Protein AF-A0A9X8G6R6-F1 (afdb_monomer_lite)

Foldseek 3Di:
DDDDDDPPPPDPPPPPDPDDLLRVLVVVLVVLVVCLVVVADPVRPDPVSVVVSLQVSLVSQVVDDLVSLVVVLVVQLVVLVVDPPVCSVVSNCSSVVSVSD

Secondary structure (DSSP, 8-state):
----------------PPPPHHHHHHHHHHHHHHHHHHHS-TTT--HHHHHHHHHHHHHHHHTS-HHHHHHHHHHHHHHHTTS-HHHHHHHHHHHHHTT--

pLDDT: mean 84.2, std 15.92, range [40.47, 95.25]

Structure (mmCIF, N/CA/C/O backbone):
data_AF-A0A9X8G6R6-F1
#
_entry.id   AF-A0A9X8G6R6-F1
#
loop_
_atom_site.group_PDB
_atom_site.id
_atom_site.type_symbol
_atom_site.label_atom_id
_atom_site.label_alt_id
_atom_site.label_comp_id
_atom_site.label_asym_id
_atom_site.label_entity_id
_atom_site.label_seq_id
_atom_site.pdbx_PDB_ins_code
_atom_site.Cartn_x
_atom_site.Cartn_y
_atom_site.Cartn_z
_atom_site.occupancy
_atom_site.B_iso_or_equiv
_atom_site.auth_seq_id
_atom_site.auth_comp_id
_atom_site.auth_asym_id
_atom_site.auth_atom_id
_atom_site.pdbx_PDB_model_num
ATOM 1 N N . MET A 1 1 ? 21.978 -58.881 20.652 1.00 40.88 1 MET A N 1
ATOM 2 C CA . MET A 1 1 ? 21.750 -57.952 19.523 1.00 40.88 1 MET A CA 1
ATOM 3 C C . MET A 1 1 ? 21.789 -56.536 20.072 1.00 40.88 1 MET A C 1
ATOM 5 O O . MET A 1 1 ? 20.963 -56.210 20.910 1.00 40.88 1 MET A O 1
ATOM 9 N N . ILE A 1 2 ? 22.792 -55.742 19.691 1.00 44.19 2 ILE A N 1
ATOM 10 C CA . ILE A 1 2 ? 22.949 -54.347 20.126 1.00 44.19 2 ILE A CA 1
ATOM 11 C C . ILE A 1 2 ? 22.260 -53.469 19.077 1.00 44.19 2 ILE A C 1
ATOM 13 O O . ILE A 1 2 ? 22.630 -53.511 17.905 1.00 44.19 2 ILE A O 1
ATOM 17 N N . PHE A 1 3 ? 21.240 -52.713 19.484 1.00 40.47 3 PHE A N 1
ATOM 18 C CA . PHE A 1 3 ? 20.615 -51.692 18.644 1.00 40.47 3 PHE A CA 1
ATOM 19 C C . PHE A 1 3 ? 21.625 -50.563 18.404 1.00 40.47 3 PHE A C 1
ATOM 21 O O . PHE A 1 3 ? 22.041 -49.884 19.339 1.00 40.47 3 PHE A O 1
ATOM 28 N N . ALA A 1 4 ? 22.031 -50.366 17.150 1.00 47.97 4 ALA A N 1
ATOM 29 C CA . ALA A 1 4 ? 22.801 -49.194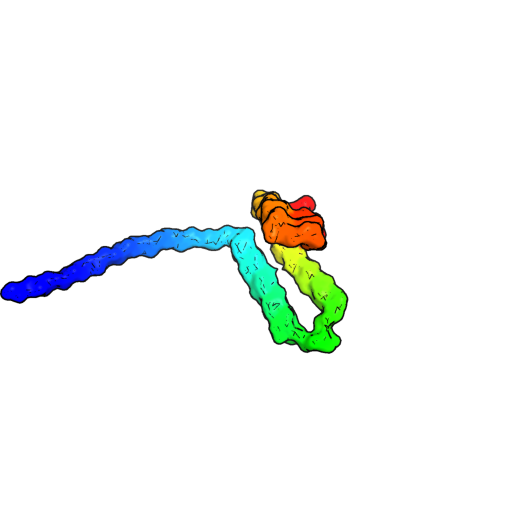 16.752 1.00 47.97 4 ALA A CA 1
ATOM 30 C C . ALA A 1 4 ? 21.885 -47.952 16.747 1.00 47.97 4 ALA A C 1
ATOM 32 O O . ALA A 1 4 ? 20.776 -48.023 16.207 1.00 47.97 4 ALA A O 1
ATOM 33 N N . PRO A 1 5 ? 22.313 -46.802 17.298 1.00 47.41 5 PRO A N 1
ATOM 34 C CA . PRO A 1 5 ? 21.534 -45.577 17.218 1.00 47.41 5 PRO A CA 1
ATOM 35 C C . PRO A 1 5 ? 21.506 -45.084 15.767 1.00 47.41 5 PRO A C 1
ATOM 37 O O . PRO A 1 5 ? 22.542 -44.829 15.149 1.00 47.41 5 PRO A O 1
ATOM 40 N N . LYS A 1 6 ? 20.297 -44.953 15.214 1.00 53.94 6 LYS A N 1
ATOM 41 C CA . LYS A 1 6 ? 20.045 -44.349 13.902 1.00 53.94 6 LYS A CA 1
ATOM 42 C C . LYS A 1 6 ? 20.585 -42.914 13.944 1.00 53.94 6 LYS A C 1
ATOM 44 O O . LYS A 1 6 ? 20.032 -42.067 14.640 1.00 53.94 6 LYS A O 1
ATOM 49 N N . LYS A 1 7 ? 21.685 -42.640 13.235 1.00 49.72 7 LYS A N 1
ATOM 50 C CA . LYS A 1 7 ? 22.208 -41.278 13.064 1.00 49.72 7 LYS A CA 1
ATOM 51 C C . LYS A 1 7 ? 21.118 -40.444 12.390 1.00 49.72 7 LYS A C 1
ATOM 53 O O . LYS A 1 7 ? 20.759 -40.709 11.242 1.00 49.72 7 LYS A O 1
ATOM 58 N N . LEU A 1 8 ? 20.575 -39.473 13.119 1.00 44.41 8 LEU A N 1
ATOM 59 C CA . LEU A 1 8 ? 19.680 -38.462 12.575 1.00 44.41 8 LEU A CA 1
ATOM 60 C C . LEU A 1 8 ? 20.470 -37.700 11.505 1.00 44.41 8 LEU A C 1
ATOM 62 O O . LEU A 1 8 ? 21.426 -36.992 11.821 1.00 44.41 8 LEU A O 1
ATOM 66 N N . LYS A 1 9 ? 20.128 -37.896 10.228 1.00 47.75 9 LYS A N 1
ATOM 67 C CA . LYS A 1 9 ? 20.646 -37.052 9.152 1.00 47.75 9 LYS A CA 1
ATOM 68 C C . LYS A 1 9 ? 20.014 -35.676 9.329 1.00 47.75 9 LYS A C 1
ATOM 70 O O . LYS A 1 9 ? 18.902 -35.451 8.855 1.00 47.75 9 LYS A O 1
ATOM 75 N N . MET A 1 10 ? 20.706 -34.782 10.032 1.00 49.53 10 MET A N 1
ATOM 76 C CA . MET A 1 10 ? 20.416 -33.357 9.930 1.00 49.53 10 MET A CA 1
ATOM 77 C C . MET A 1 10 ? 20.661 -32.984 8.471 1.00 49.53 10 MET A C 1
ATOM 79 O O . MET A 1 10 ? 21.798 -32.997 8.000 1.00 49.53 10 MET A O 1
ATOM 83 N N . HIS A 1 11 ?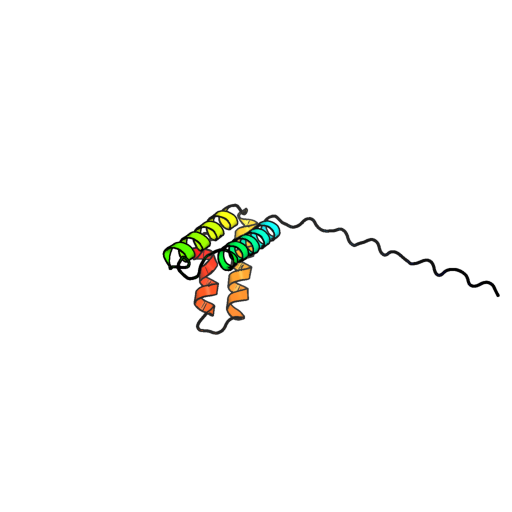 19.577 -32.764 7.729 1.00 52.66 11 HIS A N 1
ATOM 84 C CA . HIS A 1 11 ? 19.681 -32.035 6.477 1.00 52.66 11 HIS A CA 1
ATOM 85 C C . HIS A 1 11 ? 20.229 -30.651 6.838 1.00 52.66 11 HIS A C 1
ATOM 87 O O . HIS A 1 11 ? 19.803 -30.109 7.865 1.00 52.66 11 HIS A O 1
ATOM 93 N N . PRO A 1 12 ? 21.182 -30.093 6.071 1.00 52.41 12 PRO A N 1
ATOM 94 C CA . PRO A 1 12 ? 21.541 -28.700 6.262 1.00 52.41 12 PRO A CA 1
ATOM 95 C C . PRO A 1 12 ? 20.240 -27.906 6.169 1.00 52.41 12 PRO A C 1
ATOM 97 O O . PRO A 1 12 ? 19.478 -28.076 5.214 1.00 52.41 12 PRO A O 1
ATOM 100 N N . LEU A 1 13 ? 19.944 -27.128 7.214 1.00 56.66 13 LEU A N 1
ATOM 101 C CA . LEU A 1 13 ? 18.919 -26.097 7.149 1.00 56.66 13 LEU A CA 1
ATOM 102 C C . LEU A 1 13 ? 19.246 -25.311 5.882 1.00 56.66 13 LEU A C 1
ATOM 104 O O . LEU A 1 13 ? 20.356 -24.786 5.776 1.00 56.66 13 LEU A O 1
ATOM 108 N N . GLY A 1 14 ? 18.353 -25.374 4.889 1.00 54.66 14 GLY A N 1
ATOM 109 C CA . GLY A 1 14 ? 18.550 -24.681 3.622 1.00 54.66 14 GLY A CA 1
ATOM 110 C C . GLY A 1 14 ? 18.944 -23.244 3.924 1.00 54.66 14 GLY A C 1
ATOM 111 O O . GLY A 1 14 ? 18.416 -22.663 4.873 1.00 54.66 14 GLY A O 1
ATOM 112 N N . GLU A 1 15 ? 19.929 -22.728 3.192 1.00 51.12 15 GLU A N 1
ATOM 113 C CA . GLU A 1 15 ? 20.418 -21.363 3.355 1.00 51.12 15 GLU A CA 1
ATOM 114 C C . GLU A 1 15 ? 19.221 -20.424 3.528 1.00 51.12 15 GLU A C 1
ATOM 116 O O . GLU A 1 15 ? 18.361 -20.333 2.648 1.00 51.12 15 GLU A O 1
ATOM 121 N N . VAL A 1 16 ? 19.113 -19.783 4.696 1.00 61.41 16 VAL A N 1
ATOM 122 C CA . VAL A 1 16 ? 18.093 -18.759 4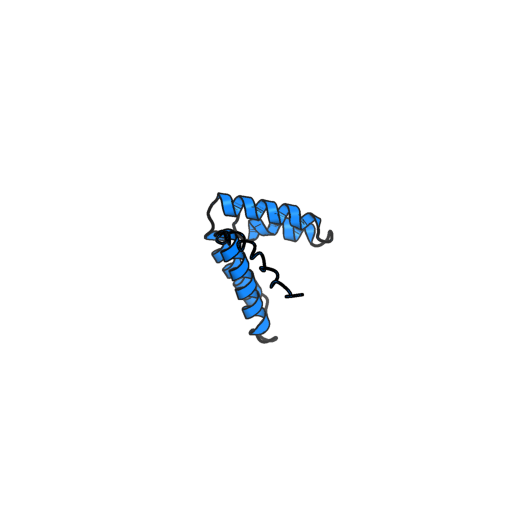.911 1.00 61.41 16 VAL A CA 1
ATOM 123 C C . VAL A 1 16 ? 18.476 -17.618 3.982 1.00 61.41 16 VAL A C 1
ATOM 125 O O . VAL A 1 16 ? 19.375 -16.834 4.287 1.00 61.41 16 VAL A O 1
ATOM 128 N N . LYS A 1 17 ? 17.850 -17.574 2.803 1.00 66.38 17 LYS A N 1
ATOM 129 C CA . LYS A 1 17 ? 17.989 -16.459 1.872 1.00 66.38 17 LYS A CA 1
ATOM 130 C C . LYS A 1 17 ? 17.583 -15.206 2.641 1.00 66.38 17 LYS A C 1
ATOM 132 O O . LYS A 1 17 ? 16.471 -15.145 3.162 1.00 66.38 17 LYS A O 1
ATOM 137 N N . LEU A 1 18 ? 18.507 -14.252 2.767 1.00 66.12 18 LEU A N 1
ATOM 138 C CA . LEU A 1 18 ? 18.207 -12.975 3.407 1.00 66.12 18 LEU A CA 1
ATOM 139 C C . LEU A 1 18 ? 16.997 -12.354 2.699 1.00 66.12 18 LEU A C 1
ATOM 141 O O . LEU A 1 18 ? 16.974 -12.362 1.461 1.00 66.12 18 LEU A O 1
ATOM 145 N N . PRO A 1 19 ? 16.006 -11.852 3.454 1.00 72.06 19 PRO A N 1
ATOM 146 C CA . PRO A 1 19 ? 14.845 -11.233 2.850 1.00 72.06 19 PRO A CA 1
ATOM 147 C C . PRO A 1 19 ? 15.300 -10.044 2.005 1.00 72.06 19 PRO A C 1
ATOM 149 O O . PRO A 1 19 ? 16.167 -9.256 2.392 1.00 72.06 19 PRO A O 1
ATOM 152 N N . THR A 1 20 ? 14.731 -9.949 0.816 1.00 81.88 20 THR A N 1
ATOM 153 C CA . THR A 1 20 ? 14.897 -8.820 -0.087 1.00 81.88 20 THR A CA 1
ATOM 154 C C . THR A 1 20 ? 14.348 -7.551 0.557 1.00 81.88 20 THR A C 1
ATOM 156 O O . THR A 1 20 ? 13.498 -7.582 1.450 1.00 81.88 20 THR A O 1
ATOM 159 N N . ARG A 1 21 ? 14.813 -6.395 0.079 1.00 81.12 21 ARG A N 1
ATOM 160 C CA . ARG A 1 21 ? 14.337 -5.096 0.564 1.00 81.12 21 ARG A CA 1
ATOM 161 C C . ARG A 1 21 ? 12.821 -4.936 0.377 1.00 81.12 21 ARG A C 1
ATOM 163 O O . ARG A 1 21 ? 12.165 -4.376 1.249 1.00 81.12 21 ARG A O 1
ATOM 170 N N . CYS A 1 22 ? 12.279 -5.496 -0.707 1.00 85.44 22 CYS A N 1
ATOM 171 C CA . CYS A 1 22 ? 10.844 -5.572 -0.972 1.00 85.44 22 CYS A CA 1
ATOM 172 C C . CYS A 1 22 ? 10.093 -6.380 0.102 1.00 85.44 22 CYS A C 1
ATOM 174 O O . CYS A 1 22 ? 9.123 -5.886 0.668 1.00 85.44 22 CYS A O 1
ATOM 176 N N . GLU A 1 23 ? 10.567 -7.582 0.448 1.00 87.00 23 GLU A N 1
ATOM 177 C CA . GLU A 1 23 ? 9.928 -8.434 1.466 1.00 87.00 23 GLU A CA 1
ATOM 178 C C . GLU A 1 23 ? 9.905 -7.767 2.848 1.00 87.00 23 GLU A C 1
ATOM 180 O O . GLU A 1 23 ? 8.893 -7.833 3.546 1.00 87.00 23 GLU A O 1
ATOM 185 N N . ILE A 1 24 ? 10.988 -7.079 3.229 1.00 89.31 24 ILE A N 1
ATOM 186 C CA . ILE A 1 24 ? 11.048 -6.337 4.496 1.00 89.31 24 ILE A CA 1
ATOM 187 C C . ILE A 1 24 ? 10.051 -5.172 4.491 1.00 89.31 24 ILE A C 1
ATOM 189 O O . ILE A 1 24 ? 9.318 -5.002 5.465 1.00 89.31 24 ILE A O 1
ATOM 193 N N . ALA A 1 25 ? 9.993 -4.395 3.405 1.00 89.12 25 ALA A N 1
ATOM 194 C CA . ALA A 1 25 ? 9.067 -3.269 3.289 1.00 89.12 25 ALA A CA 1
ATOM 195 C C . ALA A 1 25 ? 7.603 -3.729 3.352 1.00 89.12 25 ALA A C 1
ATOM 197 O O . ALA A 1 25 ? 6.799 -3.135 4.066 1.00 89.12 25 ALA A O 1
ATOM 198 N N . LEU A 1 26 ? 7.263 -4.832 2.677 1.00 90.75 26 LEU A N 1
ATOM 199 C CA . LEU A 1 26 ? 5.919 -5.412 2.732 1.00 90.75 26 LEU A CA 1
ATOM 200 C C . LEU A 1 26 ? 5.564 -5.906 4.137 1.00 90.75 26 LEU A C 1
ATOM 202 O O . LEU A 1 26 ? 4.477 -5.612 4.629 1.00 90.75 26 LEU A O 1
ATOM 206 N N . ALA A 1 27 ? 6.475 -6.619 4.804 1.00 92.38 27 ALA A N 1
ATOM 207 C CA . ALA A 1 27 ? 6.254 -7.076 6.173 1.00 92.38 27 ALA A CA 1
ATOM 208 C C . ALA A 1 27 ? 6.050 -5.899 7.139 1.00 92.38 27 ALA A C 1
ATOM 210 O O . ALA A 1 27 ? 5.166 -5.956 7.993 1.00 92.38 27 ALA A O 1
ATOM 211 N N . LYS A 1 28 ? 6.827 -4.821 6.972 1.00 93.12 28 LYS A N 1
ATOM 212 C CA . LYS A 1 28 ? 6.687 -3.592 7.756 1.00 93.12 28 LYS A CA 1
ATOM 213 C C . LYS A 1 28 ? 5.334 -2.928 7.518 1.00 93.12 28 LYS A C 1
ATOM 215 O O . LYS A 1 28 ? 4.630 -2.670 8.480 1.00 93.12 28 LYS A O 1
ATOM 220 N N . VAL A 1 29 ? 4.931 -2.733 6.263 1.00 93.88 29 VAL A N 1
ATOM 221 C CA . VAL A 1 29 ? 3.620 -2.161 5.906 1.00 93.88 29 VAL A CA 1
ATOM 222 C C . VAL A 1 29 ? 2.467 -2.953 6.522 1.00 93.88 29 VAL A C 1
ATOM 224 O O . VAL A 1 29 ? 1.543 -2.366 7.080 1.00 93.88 29 VAL A O 1
ATOM 227 N N . VAL A 1 30 ? 2.519 -4.286 6.457 1.00 94.00 30 VAL A N 1
ATOM 228 C CA . VAL A 1 30 ? 1.487 -5.145 7.056 1.00 94.00 30 VAL A CA 1
ATOM 229 C C . VAL A 1 30 ? 1.468 -5.005 8.580 1.00 94.00 30 VAL A C 1
ATOM 231 O O . VAL A 1 30 ? 0.389 -4.916 9.163 1.00 94.00 30 VAL A O 1
ATOM 234 N N . ALA A 1 31 ? 2.636 -4.965 9.226 1.00 93.44 31 ALA A N 1
ATOM 235 C CA . ALA A 1 31 ? 2.736 -4.775 10.670 1.00 93.44 31 ALA A CA 1
ATOM 236 C C . ALA A 1 31 ? 2.224 -3.392 11.103 1.00 93.44 31 ALA A C 1
ATOM 238 O O . ALA A 1 31 ? 1.422 -3.310 12.028 1.00 93.44 31 ALA A O 1
ATOM 239 N N . ASP A 1 32 ? 2.630 -2.330 10.407 1.00 93.69 32 ASP A N 1
ATOM 240 C CA . ASP A 1 32 ? 2.228 -0.950 10.688 1.00 93.69 32 ASP A CA 1
ATOM 241 C C . ASP A 1 32 ? 0.702 -0.792 10.553 1.00 93.69 32 ASP A C 1
ATOM 243 O O . ASP A 1 32 ? 0.059 -0.227 11.439 1.00 93.69 32 ASP A O 1
ATOM 247 N N . LEU A 1 33 ? 0.094 -1.370 9.507 1.00 94.25 33 LEU A N 1
ATOM 248 C CA . LEU A 1 33 ? -1.364 -1.390 9.337 1.00 94.25 33 LEU A CA 1
ATOM 249 C C . LEU A 1 33 ? -2.075 -2.203 10.426 1.00 94.25 33 LEU A C 1
ATOM 251 O O . LEU A 1 33 ? -3.111 -1.772 10.924 1.00 94.25 33 LEU A O 1
ATOM 255 N N . ALA A 1 34 ? -1.543 -3.366 10.812 1.00 94.06 34 ALA A N 1
ATOM 256 C CA . ALA A 1 34 ? -2.133 -4.176 11.877 1.00 94.06 34 ALA A CA 1
ATOM 257 C C . ALA A 1 34 ? -2.088 -3.455 13.233 1.00 94.06 34 ALA A C 1
ATOM 259 O O . ALA A 1 34 ? -3.072 -3.472 13.965 1.00 94.06 34 ALA A O 1
ATOM 260 N N . ILE A 1 35 ? -0.975 -2.779 13.543 1.00 92.38 35 ILE A N 1
ATOM 261 C CA . ILE A 1 35 ? -0.840 -1.939 14.740 1.00 92.38 35 ILE A CA 1
ATOM 262 C C . ILE A 1 35 ? -1.841 -0.783 14.678 1.00 92.38 35 ILE A C 1
ATOM 264 O O . ILE A 1 35 ? -2.553 -0.540 15.647 1.00 92.38 35 ILE A O 1
ATOM 268 N N . PHE A 1 36 ? -1.935 -0.088 13.544 1.00 93.25 36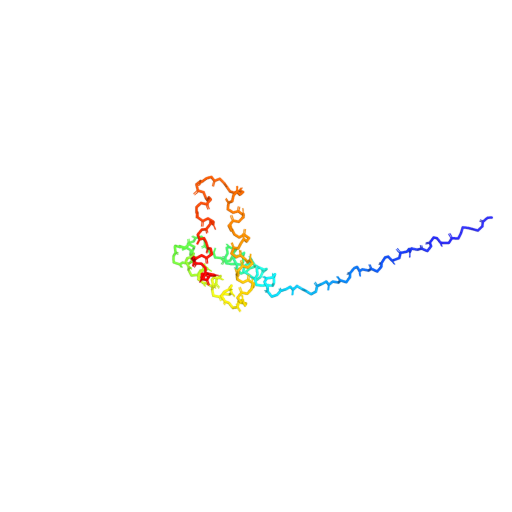 PHE A N 1
ATOM 269 C CA . PHE A 1 36 ? -2.895 0.999 13.383 1.00 93.25 36 PHE A CA 1
ATOM 270 C C . PHE A 1 36 ? -4.330 0.524 13.637 1.00 93.25 36 PHE A C 1
ATOM 272 O O . PHE A 1 36 ? -5.038 1.142 14.422 1.00 93.25 36 PHE A O 1
ATOM 279 N N . LEU A 1 37 ? -4.747 -0.592 13.042 1.00 90.75 37 LEU A N 1
ATOM 280 C CA . LEU A 1 37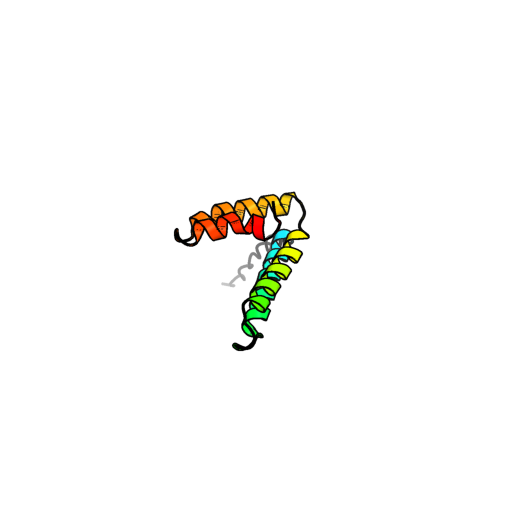 ? -6.111 -1.101 13.196 1.00 90.75 37 LEU A CA 1
ATOM 281 C C . LEU A 1 37 ? -6.413 -1.621 14.610 1.00 90.75 37 LEU A C 1
ATOM 283 O O . LEU A 1 37 ? -7.524 -1.430 15.086 1.00 90.75 37 LEU A O 1
ATOM 287 N N . GLU A 1 38 ? -5.453 -2.263 15.278 1.00 93.69 38 GLU A N 1
ATOM 288 C CA . GLU A 1 38 ? -5.649 -2.823 16.625 1.00 93.69 38 GLU A CA 1
ATOM 289 C C . GLU A 1 38 ? -5.677 -1.742 17.714 1.00 93.69 38 GLU A C 1
ATOM 291 O O . GLU A 1 38 ? -6.409 -1.856 18.694 1.00 93.69 38 GLU A O 1
ATOM 296 N N . PHE A 1 39 ? -4.862 -0.696 17.563 1.00 91.62 39 PHE A N 1
ATOM 297 C CA . PHE A 1 39 ? -4.654 0.309 18.609 1.00 91.62 39 PHE A CA 1
ATOM 298 C C . PHE A 1 39 ? -5.368 1.644 18.347 1.00 91.62 39 PHE A C 1
ATOM 300 O O . PHE A 1 39 ? -5.252 2.553 19.171 1.00 91.62 39 PHE A O 1
ATOM 307 N N . THR A 1 40 ? -6.105 1.776 17.241 1.00 89.50 40 THR A N 1
ATOM 308 C CA . THR A 1 40 ? -6.957 2.946 16.975 1.00 89.50 40 THR A CA 1
ATOM 309 C C . THR A 1 40 ? -8.363 2.693 17.505 1.00 89.50 40 THR A C 1
ATOM 311 O O . THR A 1 40 ? -9.001 1.706 17.147 1.00 89.50 40 THR A O 1
ATOM 314 N N . ASP A 1 41 ? -8.851 3.595 18.357 1.00 87.12 41 ASP A N 1
ATOM 315 C CA . ASP A 1 41 ? -10.215 3.534 18.883 1.00 87.12 41 ASP A CA 1
ATOM 316 C C . ASP A 1 41 ? -11.242 3.680 17.745 1.00 87.12 41 ASP A C 1
ATOM 318 O O . ASP A 1 41 ? -11.019 4.407 16.774 1.00 87.12 41 ASP A O 1
ATOM 322 N N . GLU A 1 42 ? -12.399 3.030 17.869 1.00 79.56 42 GLU A N 1
ATOM 323 C CA . GLU A 1 42 ? -13.479 3.097 16.876 1.00 79.56 42 GLU A CA 1
ATOM 324 C C . GLU A 1 42 ? -13.955 4.533 16.598 1.00 79.56 42 GLU A C 1
ATOM 326 O O . GLU A 1 42 ? -14.379 4.841 15.486 1.00 79.56 42 GLU A O 1
ATOM 331 N N . ASN A 1 43 ? -13.824 5.436 17.574 1.00 82.81 43 ASN A N 1
ATOM 332 C CA . ASN A 1 43 ? -14.177 6.849 17.426 1.00 82.81 43 ASN A CA 1
ATOM 333 C C . ASN A 1 43 ? -13.067 7.694 16.774 1.00 82.81 43 ASN A C 1
ATOM 335 O O . ASN A 1 43 ? -13.259 8.888 16.553 1.00 82.81 43 ASN A O 1
ATOM 339 N N . GLN A 1 44 ? -11.902 7.098 16.511 1.00 82.12 44 GLN A N 1
ATOM 340 C CA . GLN A 1 44 ? -10.720 7.740 15.928 1.00 82.12 44 GLN A CA 1
ATOM 341 C C . GLN A 1 44 ? -10.399 7.226 14.518 1.00 82.12 44 GLN A C 1
ATOM 343 O O . GLN A 1 44 ? -9.641 7.873 13.798 1.00 82.12 44 GLN A O 1
ATOM 348 N N . LEU A 1 45 ? -10.965 6.085 14.107 1.00 87.25 45 LEU A N 1
ATOM 349 C CA . LEU A 1 45 ? -10.815 5.544 12.756 1.00 87.25 45 LEU A CA 1
ATOM 350 C C . LEU A 1 45 ? -11.777 6.236 11.776 1.00 87.25 45 LEU A C 1
ATOM 352 O O . LEU A 1 45 ? -12.745 5.647 11.292 1.00 87.25 45 LEU A O 1
ATOM 356 N N . ASP A 1 46 ? -11.510 7.507 11.492 1.00 90.50 46 ASP A N 1
ATOM 357 C CA . ASP A 1 46 ? -12.203 8.263 10.454 1.00 90.50 46 ASP A CA 1
ATOM 358 C C . ASP A 1 46 ? -11.477 8.195 9.096 1.00 90.50 46 ASP A C 1
ATOM 360 O O . ASP A 1 46 ? -10.464 7.509 8.911 1.00 90.50 46 ASP A O 1
ATOM 364 N N . GLN A 1 47 ? -12.040 8.883 8.102 1.00 89.06 47 GLN A N 1
ATOM 365 C CA . GLN A 1 47 ? -11.480 8.926 6.756 1.00 89.06 47 GLN A CA 1
ATOM 366 C C . GLN A 1 47 ? -10.071 9.539 6.732 1.00 89.06 47 GLN A C 1
ATOM 368 O O . GLN A 1 47 ? -9.224 9.053 5.982 1.00 89.06 47 GLN A O 1
ATOM 373 N N . ASP A 1 48 ? -9.808 10.563 7.542 1.00 92.06 48 ASP A N 1
ATOM 374 C CA . ASP A 1 48 ? -8.515 11.248 7.567 1.00 92.06 48 ASP A CA 1
ATOM 375 C C . ASP A 1 48 ? -7.444 10.331 8.171 1.00 92.06 48 ASP A C 1
ATOM 377 O O . ASP A 1 48 ? -6.343 10.212 7.627 1.00 92.06 48 ASP A O 1
ATOM 381 N N . ALA A 1 49 ? -7.786 9.600 9.235 1.00 90.94 49 ALA A N 1
ATOM 382 C CA . ALA A 1 49 ? -6.916 8.594 9.832 1.00 90.94 49 ALA A CA 1
ATOM 383 C C . ALA A 1 49 ? -6.588 7.461 8.842 1.00 90.94 49 ALA A C 1
ATOM 385 O O . ALA A 1 49 ? -5.427 7.063 8.716 1.00 90.94 49 ALA A O 1
ATOM 386 N N . ALA A 1 50 ? -7.586 6.974 8.096 1.00 91.19 50 ALA A N 1
ATOM 387 C CA . ALA A 1 50 ? -7.395 5.934 7.087 1.00 91.19 50 ALA A CA 1
ATOM 388 C C . ALA A 1 50 ? -6.522 6.402 5.908 1.00 91.19 50 ALA A C 1
ATOM 390 O O . ALA A 1 50 ? -5.653 5.655 5.451 1.00 91.19 50 ALA A O 1
ATOM 391 N N . ILE A 1 51 ? -6.721 7.637 5.430 1.00 91.81 51 ILE A N 1
ATOM 392 C CA . ILE A 1 51 ? -5.893 8.234 4.374 1.00 91.81 51 ILE A CA 1
ATOM 393 C C . ILE A 1 51 ? -4.454 8.391 4.862 1.00 91.81 51 ILE A C 1
ATOM 395 O O . ILE A 1 51 ? -3.541 7.935 4.181 1.00 91.81 51 ILE A O 1
ATOM 399 N N . ASN A 1 52 ? -4.244 8.945 6.057 1.00 92.88 52 ASN A N 1
ATOM 400 C CA . ASN A 1 52 ? -2.906 9.106 6.623 1.00 92.88 52 ASN A CA 1
ATOM 401 C C . ASN A 1 52 ? -2.186 7.753 6.773 1.00 92.88 52 ASN A C 1
ATOM 403 O O . ASN A 1 52 ? -1.011 7.634 6.433 1.00 92.88 52 ASN A O 1
ATOM 407 N N . ALA A 1 53 ? -2.883 6.699 7.211 1.00 92.50 53 ALA A N 1
ATOM 408 C CA . ALA A 1 53 ? -2.304 5.356 7.258 1.00 92.50 53 ALA A CA 1
ATOM 409 C C . ALA A 1 53 ? -1.858 4.877 5.863 1.00 92.50 53 ALA A C 1
ATOM 411 O O . ALA A 1 53 ? -0.756 4.346 5.712 1.00 92.50 53 ALA A O 1
ATOM 412 N N . LEU A 1 54 ? -2.670 5.112 4.827 1.00 92.06 54 LEU A N 1
ATOM 413 C CA . LEU A 1 54 ? -2.318 4.770 3.448 1.00 92.06 54 LEU A CA 1
ATOM 414 C C . LEU A 1 54 ? -1.142 5.608 2.912 1.00 92.06 54 LEU A C 1
ATOM 416 O O . LEU A 1 54 ? -0.290 5.072 2.204 1.00 92.06 54 LEU A O 1
ATOM 420 N N . GLU A 1 55 ? -1.046 6.885 3.281 1.00 93.94 55 GLU A N 1
ATOM 421 C CA . GLU A 1 55 ? 0.085 7.756 2.940 1.00 93.94 55 GLU A CA 1
ATOM 422 C C . GLU A 1 55 ? 1.395 7.262 3.565 1.00 93.94 55 GLU A C 1
ATOM 424 O O . GLU A 1 55 ? 2.424 7.230 2.888 1.00 93.94 55 GLU A O 1
ATOM 429 N N . GLN A 1 56 ? 1.368 6.808 4.824 1.00 93.94 56 GLN A N 1
ATOM 430 C CA . GLN A 1 56 ? 2.541 6.206 5.472 1.00 93.94 56 GLN A CA 1
ATOM 431 C C . GLN A 1 56 ? 2.979 4.919 4.760 1.00 93.94 56 GLN A C 1
ATOM 433 O O . GLN A 1 56 ? 4.173 4.701 4.539 1.00 93.94 56 GLN A O 1
ATOM 438 N N . VAL A 1 57 ? 2.019 4.088 4.342 1.00 94.06 57 VAL A N 1
ATOM 439 C CA . VAL A 1 57 ? 2.296 2.887 3.542 1.00 94.06 57 VAL A CA 1
ATOM 440 C C . VAL A 1 57 ? 2.940 3.253 2.206 1.00 94.06 57 VAL A C 1
ATOM 442 O O . VAL A 1 57 ? 3.958 2.667 1.833 1.00 94.06 57 VAL A O 1
ATOM 445 N N . ALA A 1 58 ? 2.387 4.236 1.495 1.00 93.88 58 ALA A N 1
ATOM 446 C CA . ALA A 1 58 ? 2.947 4.718 0.239 1.00 93.88 58 ALA A CA 1
ATOM 447 C C . ALA A 1 58 ? 4.379 5.241 0.430 1.00 93.88 58 ALA A C 1
ATOM 449 O O . ALA A 1 58 ? 5.274 4.865 -0.326 1.00 93.88 58 ALA A O 1
ATOM 450 N N . ALA A 1 59 ? 4.621 6.042 1.472 1.00 93.81 59 ALA A N 1
ATOM 451 C CA . ALA A 1 59 ? 5.940 6.585 1.784 1.00 93.81 59 ALA A CA 1
ATOM 452 C C . ALA A 1 59 ? 6.984 5.481 2.021 1.00 93.81 59 ALA A C 1
ATOM 454 O O . ALA A 1 59 ? 8.088 5.561 1.481 1.00 93.81 59 ALA A O 1
ATOM 455 N N . GLU A 1 60 ? 6.633 4.426 2.765 1.00 93.56 60 GLU A N 1
ATOM 456 C CA . GLU A 1 60 ? 7.518 3.280 2.999 1.00 93.56 60 GLU A CA 1
ATOM 457 C C . GLU A 1 60 ? 7.849 2.543 1.694 1.00 93.56 60 GLU A C 1
ATOM 459 O O . GLU A 1 60 ? 9.022 2.322 1.376 1.00 93.56 60 GLU A O 1
ATOM 464 N N . LEU A 1 61 ? 6.832 2.201 0.896 1.00 92.75 61 LEU A N 1
ATOM 465 C CA . LEU A 1 61 ? 7.028 1.472 -0.361 1.00 92.75 61 LEU A CA 1
ATOM 466 C C . LEU A 1 61 ? 7.776 2.311 -1.406 1.00 92.75 61 LEU A C 1
ATOM 468 O O . LEU A 1 61 ? 8.539 1.776 -2.212 1.00 92.75 61 LEU A O 1
ATOM 472 N N . GLN A 1 62 ? 7.637 3.636 -1.368 1.00 92.31 62 GLN A N 1
ATOM 473 C CA . GLN A 1 62 ? 8.377 4.539 -2.245 1.00 92.31 62 GLN A CA 1
ATOM 474 C C . GLN A 1 62 ? 9.885 4.564 -1.966 1.00 92.31 62 GLN A C 1
ATOM 476 O O . GLN A 1 62 ? 10.639 4.986 -2.849 1.00 92.31 62 GLN A O 1
ATOM 481 N N . THR A 1 63 ? 10.348 4.066 -0.813 1.00 91.25 63 THR A N 1
ATOM 482 C CA . THR A 1 63 ? 11.785 3.931 -0.517 1.00 91.25 63 THR A CA 1
ATOM 483 C C . THR A 1 63 ? 12.464 2.807 -1.306 1.00 91.25 63 THR A C 1
ATOM 485 O O . THR A 1 63 ? 13.701 2.774 -1.381 1.00 91.25 63 THR A O 1
ATOM 488 N N . LEU A 1 64 ? 11.682 1.887 -1.885 1.00 92.31 64 LEU A N 1
ATOM 489 C CA . LEU A 1 64 ? 12.172 0.776 -2.696 1.00 92.31 64 LEU A CA 1
ATOM 490 C C . LEU A 1 64 ? 12.922 1.266 -3.941 1.00 92.31 64 LEU A C 1
ATOM 492 O O . LEU A 1 64 ? 12.741 2.388 -4.416 1.00 92.31 64 LEU A O 1
ATOM 496 N N . ASN A 1 65 ? 13.800 0.415 -4.470 1.00 92.12 65 ASN A N 1
ATOM 497 C CA . ASN A 1 65 ? 14.486 0.708 -5.727 1.00 92.12 65 ASN A CA 1
ATOM 498 C C . ASN A 1 65 ? 13.533 0.509 -6.927 1.00 92.12 65 ASN A C 1
ATOM 500 O O . ASN A 1 65 ? 12.449 -0.051 -6.776 1.00 92.12 65 ASN A O 1
ATOM 504 N N . ALA A 1 66 ? 13.923 0.977 -8.116 1.00 91.81 66 ALA A N 1
ATOM 505 C CA . ALA A 1 66 ? 13.064 0.911 -9.301 1.00 91.81 66 ALA A CA 1
ATOM 506 C C . ALA A 1 66 ? 12.676 -0.530 -9.686 1.00 91.81 66 ALA A C 1
ATOM 508 O O . ALA A 1 66 ? 11.513 -0.777 -9.997 1.00 91.81 66 ALA A O 1
ATOM 509 N N . ASP A 1 67 ? 13.609 -1.482 -9.605 1.00 91.25 67 ASP A N 1
ATOM 510 C CA . ASP A 1 67 ? 13.344 -2.889 -9.931 1.00 91.25 67 ASP A CA 1
ATOM 511 C C . ASP A 1 67 ? 12.316 -3.501 -8.967 1.00 91.25 67 ASP A C 1
ATOM 513 O O . ASP A 1 67 ? 11.365 -4.152 -9.400 1.00 91.25 67 ASP A O 1
ATOM 517 N N . ASP A 1 68 ? 12.455 -3.230 -7.666 1.00 92.38 68 ASP A N 1
ATOM 518 C CA . ASP A 1 68 ? 11.525 -3.670 -6.624 1.00 92.38 68 ASP A CA 1
ATOM 519 C C . ASP A 1 68 ? 10.134 -3.043 -6.817 1.00 92.38 68 ASP A C 1
ATOM 521 O O . ASP A 1 68 ? 9.123 -3.732 -6.674 1.00 92.38 68 ASP A O 1
ATOM 525 N N . LYS A 1 69 ? 10.063 -1.754 -7.181 1.00 93.06 69 LYS A N 1
ATOM 526 C CA . LYS A 1 69 ? 8.793 -1.071 -7.485 1.00 93.06 69 LYS A CA 1
ATOM 527 C C . LYS A 1 69 ? 8.107 -1.682 -8.702 1.00 93.06 69 LYS A C 1
ATOM 529 O O . LYS A 1 69 ? 6.927 -2.014 -8.631 1.00 93.06 69 LYS A O 1
ATOM 534 N N . HIS A 1 70 ? 8.841 -1.899 -9.794 1.00 93.31 70 HIS A N 1
ATOM 535 C CA . HIS A 1 70 ? 8.304 -2.547 -10.990 1.00 93.31 70 HIS A CA 1
ATOM 536 C C . HIS A 1 70 ? 7.824 -3.971 -10.702 1.00 93.31 70 HIS A C 1
ATOM 538 O O . HIS A 1 70 ? 6.748 -4.365 -11.161 1.00 93.31 70 HIS A O 1
ATOM 544 N N . HIS A 1 71 ? 8.588 -4.730 -9.915 1.00 92.62 71 HIS A N 1
ATOM 545 C CA . HIS A 1 71 ? 8.200 -6.071 -9.500 1.00 92.62 71 HIS A CA 1
ATOM 546 C C . HIS A 1 71 ? 6.907 -6.055 -8.676 1.00 92.62 71 HIS A C 1
ATOM 548 O O . HIS A 1 71 ? 5.977 -6.809 -8.970 1.00 92.62 71 HIS A O 1
ATOM 554 N N . LEU A 1 72 ? 6.811 -5.156 -7.695 1.00 92.12 72 LEU A N 1
ATOM 555 C CA . LEU A 1 72 ? 5.637 -5.027 -6.838 1.00 92.12 72 LEU A CA 1
ATOM 556 C C . LEU A 1 72 ? 4.391 -4.576 -7.618 1.00 92.12 72 LEU A C 1
ATOM 558 O O . LEU A 1 72 ? 3.309 -5.129 -7.427 1.00 92.12 72 LEU A O 1
ATOM 562 N N . THR A 1 73 ? 4.542 -3.639 -8.554 1.00 94.12 73 THR A N 1
ATOM 563 C CA . THR A 1 73 ? 3.477 -3.225 -9.480 1.00 94.12 73 THR A CA 1
ATOM 564 C C . THR A 1 73 ? 2.935 -4.409 -10.279 1.00 94.12 73 THR A C 1
ATOM 566 O O . THR A 1 73 ? 1.720 -4.598 -10.360 1.00 94.12 73 THR A O 1
ATOM 569 N N . ALA A 1 74 ? 3.815 -5.245 -10.838 1.00 94.06 74 ALA A N 1
ATOM 570 C CA . ALA A 1 74 ? 3.396 -6.431 -11.581 1.00 94.06 74 ALA A CA 1
ATOM 571 C C . ALA A 1 74 ? 2.620 -7.419 -10.693 1.00 94.06 74 ALA A C 1
ATOM 573 O O . ALA A 1 74 ? 1.613 -7.976 -11.135 1.00 94.06 74 ALA A O 1
ATOM 574 N N . ILE A 1 75 ? 3.040 -7.586 -9.432 1.00 94.06 75 ILE A N 1
ATOM 575 C CA . ILE A 1 75 ? 2.324 -8.410 -8.450 1.00 94.06 75 ILE A CA 1
ATOM 576 C C . ILE A 1 75 ? 0.917 -7.862 -8.201 1.00 94.06 75 ILE A C 1
ATOM 578 O O . ILE A 1 75 ? -0.031 -8.638 -8.250 1.00 94.06 75 ILE A O 1
ATOM 582 N N . PHE A 1 76 ? 0.744 -6.556 -7.976 1.00 94.25 76 PHE A N 1
ATOM 583 C CA . PHE A 1 76 ? -0.585 -5.962 -7.769 1.00 94.25 76 PHE A CA 1
ATOM 584 C C . PHE A 1 76 ? -1.515 -6.165 -8.969 1.00 94.25 76 PHE A C 1
ATOM 586 O O . PHE A 1 76 ? -2.680 -6.529 -8.796 1.00 94.25 76 PHE A O 1
ATOM 593 N N . ILE A 1 77 ? -0.998 -5.979 -10.187 1.00 93.69 77 ILE A N 1
ATOM 594 C CA . ILE A 1 77 ? -1.768 -6.185 -11.419 1.00 93.69 77 ILE A CA 1
ATOM 595 C C . ILE A 1 77 ? -2.207 -7.647 -11.537 1.00 93.69 77 ILE A C 1
ATOM 597 O O . ILE A 1 77 ? -3.375 -7.906 -11.829 1.00 93.69 77 ILE A O 1
ATOM 601 N N . GLU A 1 78 ? -1.318 -8.606 -11.280 1.00 95.25 78 GLU A N 1
ATOM 602 C CA . GLU A 1 78 ? -1.684 -10.025 -11.299 1.00 95.25 78 GLU A CA 1
ATOM 603 C C . GLU A 1 78 ? -2.695 -10.353 -10.192 1.00 95.25 78 GLU A C 1
ATOM 605 O O . GLU A 1 78 ? -3.739 -10.952 -10.452 1.00 95.25 78 GLU A O 1
ATOM 610 N N . LEU A 1 79 ? -2.441 -9.875 -8.972 1.00 94.12 79 LEU A N 1
ATOM 611 C CA . LEU A 1 79 ? -3.286 -10.104 -7.805 1.00 94.12 79 LEU A CA 1
ATOM 612 C C . LEU A 1 79 ? -4.710 -9.574 -8.014 1.00 94.12 79 LEU A C 1
ATOM 614 O O . LEU A 1 79 ? -5.668 -10.210 -7.581 1.00 94.12 79 LEU A O 1
ATOM 618 N N . SER A 1 80 ? -4.869 -8.450 -8.720 1.00 94.31 80 SER A N 1
ATOM 619 C CA . SER A 1 80 ? -6.176 -7.844 -9.010 1.00 94.31 80 SER A CA 1
ATOM 620 C C . SER A 1 80 ? -7.164 -8.817 -9.668 1.00 94.31 80 SER A C 1
ATOM 622 O O . SER A 1 80 ? -8.368 -8.752 -9.407 1.00 94.31 80 SER A O 1
ATOM 624 N N . ARG A 1 81 ? -6.657 -9.773 -10.459 1.00 93.69 81 ARG A N 1
ATOM 625 C CA . ARG A 1 81 ? -7.447 -10.792 -11.169 1.00 93.69 81 ARG A CA 1
ATOM 626 C C . ARG A 1 81 ? -8.043 -11.845 -10.240 1.00 93.69 81 ARG A C 1
ATOM 628 O O . ARG A 1 81 ? -8.973 -12.542 -10.630 1.00 93.69 81 ARG A O 1
ATOM 635 N N . HIS A 1 82 ? -7.509 -11.966 -9.026 1.00 94.88 82 HIS A N 1
ATOM 636 C CA . HIS A 1 82 ? -8.000 -12.889 -8.007 1.00 94.88 82 HIS A CA 1
ATOM 637 C C . HIS A 1 82 ? -9.090 -12.276 -7.121 1.00 94.88 82 HIS A C 1
ATOM 639 O O . HIS A 1 82 ? -9.688 -12.986 -6.313 1.00 94.88 82 HIS A O 1
ATOM 645 N N . TYR A 1 83 ? -9.364 -10.978 -7.268 1.00 93.31 83 TYR A N 1
ATOM 646 C CA . TYR A 1 83 ? -10.438 -10.309 -6.547 1.00 93.31 83 TYR A CA 1
ATOM 647 C C . TYR A 1 83 ? -11.742 -10.286 -7.354 1.00 93.31 83 TYR A C 1
ATOM 649 O O . TYR A 1 83 ? -11.710 -10.329 -8.586 1.00 93.31 83 TYR A O 1
ATOM 657 N N . PRO A 1 84 ? -12.900 -10.185 -6.676 1.00 93.56 84 PRO A N 1
ATOM 658 C CA . PRO A 1 84 ? -14.175 -9.930 -7.334 1.00 93.56 84 PRO A CA 1
ATOM 659 C C . PRO A 1 84 ? -14.149 -8.641 -8.175 1.00 93.56 84 PRO A C 1
ATOM 661 O O . PRO A 1 84 ? -13.393 -7.711 -7.885 1.00 93.56 84 PRO A O 1
ATOM 664 N N . ALA A 1 85 ? -14.991 -8.589 -9.211 1.00 87.75 85 ALA A N 1
ATOM 665 C CA . ALA A 1 85 ? -14.943 -7.556 -10.250 1.00 87.75 85 ALA A CA 1
ATOM 666 C C . ALA A 1 85 ? -15.094 -6.114 -9.726 1.00 87.75 85 ALA A C 1
ATOM 668 O O . ALA A 1 85 ? -14.514 -5.192 -10.295 1.00 87.75 85 ALA A O 1
ATOM 669 N N . ASP A 1 86 ? -15.832 -5.916 -8.630 1.00 88.69 86 ASP A N 1
ATOM 670 C CA . ASP A 1 86 ? -16.004 -4.625 -7.950 1.00 88.69 86 ASP A CA 1
ATOM 671 C C . ASP A 1 86 ? -14.713 -4.117 -7.284 1.00 88.69 86 ASP A C 1
ATOM 673 O O . ASP A 1 86 ? -14.574 -2.921 -7.041 1.00 88.69 86 ASP A O 1
ATOM 677 N N . LYS A 1 87 ? -13.746 -5.007 -7.030 1.00 91.50 87 LYS A N 1
ATOM 678 C CA . LYS A 1 87 ? -12.458 -4.696 -6.392 1.00 91.50 87 LYS A CA 1
ATOM 679 C C . LYS A 1 87 ? -11.267 -4.813 -7.337 1.00 91.50 87 LYS A C 1
ATOM 681 O O . LYS A 1 87 ? -10.238 -4.202 -7.067 1.00 91.50 87 LYS A O 1
ATOM 686 N N . THR A 1 88 ? -11.386 -5.543 -8.448 1.00 93.75 88 THR A N 1
ATOM 687 C CA . THR A 1 88 ? -10.309 -5.704 -9.442 1.00 93.75 88 THR A CA 1
ATOM 688 C C . THR A 1 88 ? -9.739 -4.359 -9.887 1.00 93.75 88 THR A C 1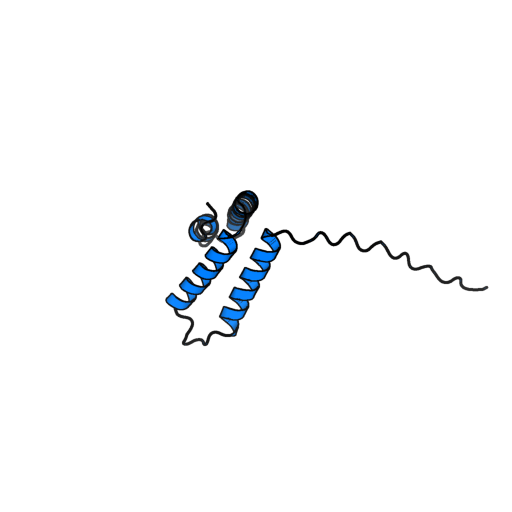
ATOM 690 O O . THR A 1 88 ? -8.531 -4.158 -9.810 1.00 93.75 88 THR A O 1
ATOM 693 N N . ALA A 1 89 ? -10.604 -3.419 -10.289 1.00 91.62 89 ALA A N 1
ATOM 694 C CA . ALA A 1 89 ? -10.169 -2.098 -10.736 1.00 91.62 89 ALA A CA 1
ATOM 695 C C . ALA A 1 89 ? -9.455 -1.325 -9.620 1.00 91.62 89 ALA A C 1
ATOM 697 O O . ALA A 1 89 ? -8.441 -0.688 -9.866 1.00 91.62 89 ALA A O 1
ATOM 698 N N . PHE A 1 90 ? -9.936 -1.409 -8.381 1.00 92.19 90 PHE A N 1
ATOM 699 C CA . PHE A 1 90 ? -9.267 -0.759 -7.257 1.00 92.19 90 PHE A CA 1
ATOM 700 C C . PHE A 1 90 ? -7.850 -1.316 -7.046 1.00 92.19 90 PHE A C 1
ATOM 702 O O . PHE A 1 90 ? -6.886 -0.557 -6.997 1.00 92.19 90 PHE A O 1
ATOM 709 N N . ILE A 1 91 ? -7.702 -2.644 -7.005 1.00 93.88 91 ILE A N 1
ATOM 710 C CA . ILE A 1 91 ? -6.405 -3.295 -6.770 1.00 93.88 91 ILE A CA 1
ATOM 711 C C . ILE A 1 91 ? -5.425 -3.048 -7.925 1.00 93.88 91 ILE A C 1
ATOM 713 O O . ILE A 1 91 ? -4.237 -2.862 -7.678 1.00 93.88 91 ILE A O 1
ATOM 717 N N . SER A 1 92 ? -5.896 -2.991 -9.176 1.00 92.62 92 SER A N 1
ATOM 718 C CA . SER A 1 92 ? -5.024 -2.734 -10.329 1.00 92.62 92 SER A CA 1
ATOM 719 C C . SER A 1 92 ? -4.479 -1.303 -10.384 1.00 92.62 92 SER A C 1
ATOM 721 O O . SER A 1 92 ? -3.412 -1.101 -10.953 1.00 92.62 92 SER A O 1
ATOM 723 N N . HIS A 1 93 ? -5.190 -0.321 -9.813 1.00 93.06 93 HIS A N 1
ATOM 724 C CA . HIS A 1 93 ? -4.745 1.082 -9.744 1.00 93.06 93 HIS A CA 1
ATOM 725 C C . HIS A 1 93 ? -4.008 1.413 -8.438 1.00 93.06 93 HIS A C 1
ATOM 727 O O . HIS A 1 93 ? -3.412 2.481 -8.317 1.00 93.06 93 HIS A O 1
ATOM 733 N N . LEU A 1 94 ? -3.998 0.499 -7.464 1.00 92.75 94 LEU A N 1
ATOM 734 C CA . LEU A 1 94 ? -3.300 0.695 -6.196 1.00 92.75 94 LEU A CA 1
ATOM 735 C C . LEU A 1 94 ? -1.806 1.046 -6.360 1.00 92.75 94 LEU A C 1
ATOM 737 O O . LEU A 1 94 ? -1.340 1.915 -5.627 1.00 92.75 94 LEU A O 1
ATOM 741 N N . PRO A 1 95 ? -1.047 0.465 -7.316 1.00 93.88 95 PRO A N 1
ATOM 742 C CA . PRO A 1 95 ? 0.343 0.863 -7.538 1.00 93.88 95 PRO A CA 1
ATOM 743 C C . PRO A 1 95 ? 0.517 2.347 -7.866 1.00 93.88 95 PRO A C 1
ATOM 745 O O . PRO A 1 95 ? 1.471 2.963 -7.399 1.00 93.88 95 PRO A O 1
ATOM 748 N N . GLU A 1 96 ? -0.411 2.929 -8.628 1.00 93.12 96 GLU A N 1
ATOM 749 C CA . GLU A 1 96 ? -0.411 4.357 -8.954 1.00 93.12 96 GLU A CA 1
ATOM 750 C C . GLU A 1 96 ? -0.661 5.194 -7.698 1.00 93.12 96 GLU A C 1
ATOM 752 O O . GLU A 1 96 ? 0.119 6.090 -7.382 1.00 93.12 96 GLU A O 1
ATOM 757 N N . ALA A 1 97 ? -1.693 4.837 -6.927 1.00 90.62 97 ALA A N 1
ATOM 758 C CA . ALA A 1 97 ? -2.039 5.517 -5.680 1.00 90.62 97 ALA A CA 1
ATOM 759 C C . ALA A 1 97 ? -0.915 5.450 -4.627 1.00 90.62 97 ALA A C 1
ATOM 761 O O . ALA A 1 97 ? -0.769 6.360 -3.816 1.00 90.62 97 ALA A O 1
ATOM 762 N N . LEU A 1 98 ? -0.104 4.389 -4.652 1.00 93.31 98 LEU A N 1
ATOM 763 C CA . LEU A 1 98 ? 1.045 4.200 -3.763 1.00 93.31 98 LEU A CA 1
ATOM 764 C C . LEU A 1 98 ? 2.341 4.851 -4.287 1.00 93.31 98 LEU A C 1
ATOM 766 O O . LEU A 1 98 ? 3.349 4.843 -3.579 1.00 93.31 98 LEU A O 1
ATOM 770 N N . GLY A 1 99 ? 2.344 5.418 -5.499 1.00 92.19 99 GLY A N 1
ATOM 771 C CA . GLY A 1 99 ? 3.526 6.046 -6.106 1.00 92.19 99 GLY A CA 1
ATOM 772 C C . GLY A 1 99 ? 4.599 5.047 -6.559 1.00 92.19 99 GLY A C 1
ATOM 773 O O . GLY A 1 99 ? 5.799 5.307 -6.428 1.00 92.19 99 GLY A O 1
ATOM 774 N N . LEU A 1 100 ? 4.180 3.873 -7.040 1.00 91.56 100 LEU A N 1
ATOM 775 C CA . LEU A 1 100 ? 5.065 2.808 -7.536 1.00 91.56 100 LEU A CA 1
ATOM 776 C C . LEU A 1 100 ? 5.283 2.845 -9.059 1.00 91.56 100 LEU A C 1
ATOM 778 O O . LEU A 1 100 ? 6.076 2.047 -9.566 1.00 91.56 100 LEU A O 1
ATOM 782 N N . LEU A 1 101 ? 4.568 3.729 -9.764 1.00 85.88 101 LEU A N 1
ATOM 783 C CA . LEU A 1 101 ? 4.637 3.942 -11.214 1.00 85.88 101 LEU A CA 1
ATOM 784 C C . LEU A 1 101 ? 5.478 5.168 -11.578 1.00 85.88 101 LEU A C 1
ATOM 786 O O . LEU A 1 101 ? 5.427 6.165 -10.824 1.00 85.88 101 LEU A O 1
#

Sequence (101 aa):
MIFAPKKLKMHPLGEVKLPTRCEIALAKVVADLAIFLEFTDENQLDQDAAINALEQVAAELQTLNADDKHHLTAIFIELSRHYPADKTAFISHLPEALGLL

Radius of gyration: 20.98 Å; chains: 1; bounding box: 39×69×32 Å